Protein AF-A0A7C9ATR8-F1 (afdb_monomer_lite)

Structure (mmCIF, N/CA/C/O backbone):
data_AF-A0A7C9ATR8-F1
#
_entry.id   AF-A0A7C9ATR8-F1
#
loop_
_atom_site.group_PDB
_atom_site.id
_atom_site.type_symbol
_atom_site.label_atom_id
_atom_site.label_alt_id
_atom_site.label_comp_id
_atom_site.label_asym_id
_atom_site.label_entity_id
_atom_site.label_seq_id
_atom_site.pdbx_PDB_ins_code
_atom_site.Cartn_x
_atom_site.Cartn_y
_atom_site.Cartn_z
_atom_site.occupancy
_atom_site.B_iso_or_equiv
_atom_site.auth_seq_id
_atom_site.auth_comp_id
_atom_site.auth_asym_id
_atom_site.auth_atom_id
_atom_site.pdbx_PDB_model_num
ATOM 1 N N . TRP A 1 1 ? -0.461 -8.635 17.565 1.00 71.31 1 TRP A N 1
ATOM 2 C CA . TRP A 1 1 ? 0.373 -7.479 17.947 1.00 71.31 1 TRP A CA 1
ATOM 3 C C . TRP A 1 1 ? -0.551 -6.317 18.298 1.00 71.31 1 TRP A C 1
ATOM 5 O O . TRP A 1 1 ? -1.196 -5.804 17.389 1.00 71.31 1 TRP A O 1
ATOM 15 N N . PRO A 1 2 ? -0.693 -5.959 19.586 1.00 78.88 2 PRO A N 1
ATOM 16 C CA . PRO A 1 2 ? -1.691 -4.984 20.046 1.00 78.88 2 PRO A CA 1
ATOM 17 C C . PRO A 1 2 ? -1.608 -3.614 19.354 1.00 78.88 2 PRO A C 1
ATOM 19 O O . PRO A 1 2 ? -2.628 -3.094 18.918 1.00 78.88 2 PRO A O 1
ATOM 22 N N . ASP A 1 3 ? -0.399 -3.087 19.130 1.00 80.25 3 ASP A N 1
ATOM 23 C CA . ASP A 1 3 ? -0.209 -1.779 18.480 1.00 80.25 3 ASP A CA 1
ATOM 24 C C . ASP A 1 3 ? -0.713 -1.722 17.032 1.00 80.25 3 ASP A C 1
ATOM 26 O O . ASP A 1 3 ? -1.164 -0.676 16.561 1.00 80.25 3 ASP A O 1
ATOM 30 N N . PHE A 1 4 ? -0.590 -2.831 16.296 1.00 78.88 4 PHE A N 1
ATOM 31 C CA . PHE A 1 4 ? -1.114 -2.935 14.935 1.00 78.88 4 PHE A CA 1
ATOM 32 C C . PHE A 1 4 ? -2.647 -2.944 14.934 1.00 78.88 4 PHE A C 1
ATOM 34 O O . PHE A 1 4 ? -3.261 -2.277 14.102 1.00 78.88 4 PHE A O 1
ATOM 41 N N . ALA A 1 5 ? -3.252 -3.671 15.879 1.00 79.81 5 ALA A N 1
ATOM 42 C CA . ALA A 1 5 ? -4.703 -3.749 16.014 1.00 79.81 5 ALA A CA 1
ATOM 43 C C . ALA A 1 5 ? -5.305 -2.370 16.327 1.00 79.81 5 ALA A C 1
ATOM 45 O O . ALA A 1 5 ? -6.196 -1.926 15.610 1.00 79.81 5 ALA A O 1
ATOM 46 N N . GLU A 1 6 ? -4.742 -1.651 17.302 1.00 83.31 6 GLU A N 1
ATOM 47 C CA . GLU A 1 6 ? -5.181 -0.299 17.680 1.00 83.31 6 GLU A CA 1
ATOM 48 C C . GLU A 1 6 ? -5.040 0.706 16.521 1.00 83.31 6 GLU A C 1
ATOM 50 O O . GLU A 1 6 ? -5.955 1.474 16.235 1.00 83.31 6 GLU A O 1
ATOM 55 N N . SER A 1 7 ? -3.918 0.669 15.790 1.00 79.88 7 SER A N 1
ATOM 56 C CA . SER A 1 7 ? -3.704 1.561 14.636 1.00 79.88 7 SER A CA 1
ATOM 57 C C . SER A 1 7 ? -4.661 1.261 13.480 1.00 79.88 7 SER A C 1
ATOM 59 O O . SER A 1 7 ? -5.124 2.179 12.801 1.00 79.88 7 SER A O 1
ATOM 61 N N . SER A 1 8 ? -4.962 -0.021 13.257 1.00 79.81 8 SER A N 1
ATOM 62 C CA . SER A 1 8 ? -5.930 -0.451 12.244 1.00 79.81 8 SER A CA 1
ATOM 63 C C . SER A 1 8 ? -7.342 -0.004 12.617 1.00 79.81 8 SER A C 1
ATOM 65 O O . SER A 1 8 ? -8.083 0.471 11.762 1.00 79.81 8 SER A O 1
ATOM 67 N N . GLU A 1 9 ? -7.700 -0.086 13.899 1.00 81.31 9 GLU A N 1
ATOM 68 C CA . GLU A 1 9 ? -8.970 0.425 14.409 1.00 81.31 9 GLU A CA 1
ATOM 69 C C . GLU A 1 9 ? -9.073 1.948 14.263 1.00 81.31 9 GLU A C 1
ATOM 71 O O . GLU A 1 9 ? -10.092 2.434 13.778 1.00 81.31 9 GLU A O 1
ATOM 76 N N . ALA A 1 10 ? -8.019 2.702 14.590 1.00 79.12 10 ALA A N 1
ATOM 77 C CA . ALA A 1 10 ? -7.984 4.153 14.399 1.00 79.12 10 ALA A CA 1
ATOM 78 C C . ALA A 1 10 ? -8.162 4.547 12.920 1.00 79.12 10 ALA A C 1
ATOM 80 O O . ALA A 1 10 ? -8.970 5.425 12.603 1.00 79.12 10 ALA A O 1
ATOM 81 N N . ALA A 1 11 ? -7.462 3.858 12.009 1.00 76.94 11 ALA A N 1
ATOM 82 C CA . ALA A 1 11 ? -7.595 4.064 10.568 1.00 76.94 11 ALA A CA 1
ATOM 83 C C . ALA A 1 11 ? -9.018 3.751 10.074 1.00 76.94 11 ALA A C 1
ATOM 85 O O . ALA A 1 11 ? -9.618 4.563 9.369 1.00 76.94 11 ALA A O 1
ATOM 86 N N . ASN A 1 12 ? -9.582 2.616 10.496 1.00 79.69 12 ASN A N 1
ATOM 87 C CA . ASN A 1 12 ? -10.946 2.220 10.155 1.00 79.69 12 ASN A CA 1
ATOM 88 C C . ASN A 1 12 ? -11.974 3.201 10.722 1.00 79.69 12 ASN A C 1
ATOM 90 O O . ASN A 1 12 ? -12.894 3.595 10.015 1.00 79.69 12 ASN A O 1
ATOM 94 N N . ARG A 1 13 ? -11.804 3.667 11.963 1.00 75.50 13 ARG A N 1
ATOM 95 C CA . ARG A 1 13 ? -12.713 4.629 12.593 1.00 75.50 13 ARG A CA 1
ATOM 96 C C . ARG A 1 13 ? -12.728 5.958 11.846 1.00 75.50 13 ARG A C 1
ATOM 98 O O . ARG A 1 13 ? -13.807 6.501 11.638 1.00 75.50 13 ARG A O 1
ATOM 105 N N . GLN A 1 14 ? -11.575 6.463 11.409 1.00 74.81 14 GLN A N 1
ATOM 106 C CA . GLN A 1 14 ? -11.489 7.707 10.635 1.00 74.81 14 GLN A CA 1
ATOM 107 C C . GLN A 1 14 ? -12.225 7.614 9.289 1.00 74.81 14 GLN A C 1
ATOM 109 O O . GLN A 1 14 ? -12.807 8.596 8.835 1.00 74.81 14 GLN A O 1
ATOM 114 N N . VAL A 1 15 ? -12.193 6.440 8.660 1.00 69.31 15 VAL A N 1
ATOM 115 C CA . VAL A 1 15 ? -12.703 6.231 7.301 1.00 69.31 15 VAL A CA 1
ATOM 116 C C . VAL A 1 15 ? -14.168 5.768 7.293 1.00 69.31 15 VAL A C 1
ATOM 118 O O . VAL A 1 15 ? -14.936 6.191 6.436 1.00 69.31 15 VAL A O 1
ATOM 121 N N . LEU A 1 16 ? -14.579 4.926 8.246 1.00 70.88 16 LEU A N 1
ATOM 122 C CA . LEU A 1 16 ? -15.845 4.180 8.195 1.00 70.88 16 LEU A CA 1
ATOM 123 C C . LEU A 1 16 ? -16.974 4.763 9.059 1.00 70.88 16 LEU A C 1
ATOM 125 O O . LEU A 1 16 ? -18.136 4.441 8.821 1.00 70.88 16 LEU A O 1
ATOM 129 N N . THR A 1 17 ? -16.685 5.628 10.039 1.00 62.94 17 THR A N 1
ATOM 130 C CA . THR A 1 17 ? -17.712 6.136 10.981 1.00 62.94 17 THR A CA 1
ATOM 131 C C . THR A 1 17 ? -18.793 7.022 10.351 1.00 62.94 17 THR A C 1
ATOM 133 O O . THR A 1 17 ? -19.822 7.247 10.980 1.00 62.94 17 THR A O 1
ATOM 136 N N . SER A 1 18 ? -18.602 7.499 9.119 1.00 57.41 18 SER A N 1
ATOM 137 C CA . SER A 1 18 ? -19.509 8.437 8.438 1.00 57.41 18 SER A CA 1
ATOM 138 C C . SER A 1 18 ? -20.383 7.801 7.340 1.00 57.41 18 SER A C 1
ATOM 140 O O . SER A 1 18 ? -21.121 8.523 6.671 1.00 57.41 18 SER A O 1
ATOM 142 N N . LEU A 1 19 ? -20.278 6.493 7.089 1.00 56.59 19 LEU A N 1
ATOM 143 C CA . LEU A 1 19 ? -20.667 5.911 5.797 1.00 56.59 19 LEU A CA 1
ATOM 144 C C . LEU A 1 19 ? -21.937 5.043 5.840 1.00 56.59 19 LEU A C 1
ATOM 146 O O . LEU A 1 19 ? -22.093 4.186 6.720 1.00 56.59 19 LEU A O 1
ATOM 150 N N . GLN A 1 20 ? -22.823 5.211 4.847 1.00 59.12 20 GLN A N 1
ATOM 151 C CA . GLN A 1 20 ? -23.959 4.310 4.610 1.00 59.12 20 GLN A CA 1
ATOM 152 C C . GLN A 1 20 ? -23.465 2.974 4.026 1.00 59.12 20 GLN A C 1
ATOM 154 O O . GLN A 1 20 ? -22.353 2.860 3.524 1.00 59.12 20 GLN A O 1
ATOM 159 N N . THR A 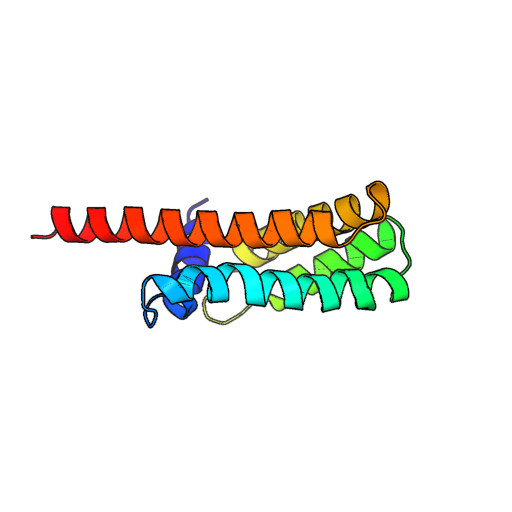1 21 ? -24.278 1.911 4.077 1.00 58.25 21 THR A N 1
ATOM 160 C CA . THR A 1 21 ? -23.824 0.537 3.754 1.00 58.25 21 THR A CA 1
ATOM 161 C C . THR A 1 21 ? -23.318 0.360 2.311 1.00 58.25 21 THR A C 1
ATOM 163 O O . THR A 1 21 ? -22.485 -0.512 2.072 1.00 58.25 21 THR A O 1
ATOM 166 N N . LEU A 1 22 ? -23.772 1.193 1.367 1.00 56.19 22 LEU A N 1
ATOM 167 C CA . LEU A 1 22 ? -23.315 1.182 -0.029 1.00 56.19 22 LEU A CA 1
ATOM 168 C C . LEU A 1 22 ? -21.928 1.836 -0.209 1.00 56.19 22 LEU A C 1
ATOM 170 O O . LEU A 1 22 ? -21.170 1.444 -1.095 1.00 56.19 22 LEU A O 1
ATOM 174 N N . ASP A 1 23 ? -21.560 2.774 0.667 1.00 66.12 23 ASP A N 1
ATOM 175 C CA . ASP A 1 23 ? -20.314 3.541 0.567 1.00 66.12 23 ASP A CA 1
ATOM 176 C C . ASP A 1 23 ? -19.079 2.704 0.931 1.00 66.12 23 ASP A C 1
ATOM 178 O O . ASP A 1 23 ? -17.970 3.023 0.516 1.00 66.12 23 ASP A O 1
ATOM 182 N N . TYR A 1 24 ? -19.250 1.588 1.646 1.00 63.84 24 TYR A N 1
ATOM 183 C CA . TYR A 1 24 ? -18.150 0.702 2.051 1.00 63.84 24 TYR A CA 1
ATOM 184 C C . TYR A 1 24 ? -17.408 0.100 0.858 1.00 63.84 24 TYR A C 1
ATOM 186 O O . TYR A 1 24 ? -16.199 -0.096 0.931 1.00 63.84 24 TYR A O 1
ATOM 194 N N . VAL A 1 25 ? -18.106 -0.182 -0.246 1.00 68.31 25 VAL A N 1
ATOM 195 C CA . VAL A 1 25 ? -17.465 -0.695 -1.465 1.00 68.31 25 VAL A CA 1
ATOM 196 C C . VAL A 1 25 ? -16.644 0.417 -2.113 1.00 68.31 25 VAL A C 1
ATOM 198 O O . VAL A 1 25 ? -15.472 0.225 -2.417 1.00 68.31 25 VAL A O 1
ATOM 201 N N . ILE A 1 26 ? -17.212 1.613 -2.257 1.00 71.19 26 ILE A N 1
ATOM 202 C CA . ILE A 1 26 ? -16.493 2.751 -2.841 1.00 71.19 26 ILE A CA 1
ATOM 203 C C . ILE A 1 26 ? -15.265 3.083 -1.990 1.00 71.19 26 ILE A C 1
ATOM 205 O O . ILE A 1 26 ? -14.168 3.209 -2.518 1.00 71.19 26 ILE A O 1
ATOM 209 N N . VAL A 1 27 ? -15.412 3.131 -0.672 1.00 70.75 27 VAL A N 1
ATOM 210 C CA . VAL A 1 27 ? -14.326 3.474 0.248 1.00 70.75 27 VAL A CA 1
ATOM 211 C C . VAL A 1 27 ? -13.304 2.348 0.429 1.00 70.75 27 VAL A C 1
ATOM 213 O O . VAL A 1 27 ? -12.144 2.635 0.701 1.00 70.75 27 VAL A O 1
ATOM 216 N N . ALA A 1 28 ? -13.663 1.082 0.214 1.00 75.81 28 ALA A N 1
ATOM 217 C CA . ALA A 1 28 ? -12.686 -0.008 0.212 1.00 75.81 28 ALA A CA 1
ATOM 218 C C . ALA A 1 28 ? -11.841 -0.027 -1.073 1.00 75.81 28 ALA A C 1
ATOM 220 O O . ALA A 1 28 ? -10.622 -0.209 -1.017 1.00 75.81 28 ALA A O 1
ATOM 221 N N . PHE A 1 29 ? -12.478 0.167 -2.232 1.00 78.12 29 PHE A N 1
ATOM 222 C CA . PHE A 1 29 ? -11.824 -0.003 -3.530 1.00 78.12 29 PHE A CA 1
ATOM 223 C C . PHE A 1 29 ? -11.181 1.280 -4.067 1.00 78.12 29 PHE A C 1
ATOM 225 O O . PHE A 1 29 ? -10.113 1.203 -4.668 1.00 78.12 29 PHE A O 1
ATOM 232 N N . LEU A 1 30 ? -11.778 2.456 -3.851 1.00 83.50 30 LEU A N 1
ATOM 233 C CA . LEU A 1 30 ? -11.287 3.718 -4.420 1.00 83.50 30 LEU A CA 1
ATOM 234 C C . LEU A 1 30 ? -9.881 4.107 -3.920 1.00 83.50 30 LEU A C 1
ATOM 236 O O . LEU A 1 30 ? -9.049 4.459 -4.764 1.00 83.50 30 LEU A O 1
ATOM 240 N N . PRO A 1 31 ? -9.561 4.008 -2.611 1.00 82.75 31 PRO A N 1
ATOM 241 C CA . PRO A 1 31 ? -8.204 4.250 -2.127 1.00 82.75 31 PRO A CA 1
ATOM 242 C C . PRO A 1 31 ? -7.228 3.218 -2.687 1.00 82.75 31 PRO A C 1
ATOM 244 O O . PRO A 1 31 ? -6.200 3.598 -3.233 1.00 82.75 31 PRO A O 1
ATOM 247 N N . GLY A 1 32 ? -7.601 1.931 -2.668 1.00 86.50 32 GLY A N 1
ATOM 248 C CA . GLY A 1 32 ? -6.759 0.853 -3.188 1.00 86.50 32 GLY A CA 1
ATOM 249 C C . GLY A 1 32 ? -6.402 1.049 -4.663 1.00 86.50 32 GLY A C 1
ATOM 250 O O . GLY A 1 32 ? -5.236 0.979 -5.031 1.00 86.50 32 GLY A O 1
ATOM 251 N N . ILE A 1 33 ? -7.376 1.382 -5.514 1.00 90.19 33 ILE A N 1
ATOM 252 C CA . ILE A 1 33 ? -7.129 1.647 -6.941 1.00 90.19 33 ILE A CA 1
ATOM 253 C C . ILE A 1 33 ? -6.215 2.865 -7.123 1.00 90.19 33 ILE A C 1
ATOM 255 O O . ILE A 1 33 ? -5.251 2.798 -7.887 1.00 90.19 33 ILE A O 1
ATOM 259 N N . SER A 1 34 ? -6.504 3.968 -6.429 1.00 92.19 34 SER A N 1
ATOM 260 C CA . SER A 1 34 ? -5.743 5.218 -6.566 1.00 92.19 34 SER A CA 1
ATOM 261 C C . SER A 1 34 ? -4.294 5.055 -6.102 1.00 92.19 34 SER A C 1
ATOM 263 O O . SER A 1 34 ? -3.365 5.518 -6.766 1.00 92.19 34 SER A O 1
ATOM 265 N N . GLU A 1 35 ? -4.090 4.348 -4.993 1.00 95.06 35 GLU A N 1
ATOM 266 C CA . GLU A 1 35 ? -2.770 4.027 -4.464 1.00 95.06 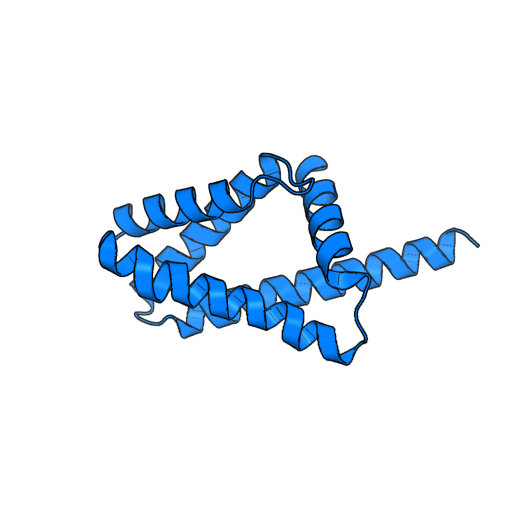35 GLU A CA 1
ATOM 267 C C . GLU A 1 35 ? -2.008 3.080 -5.396 1.00 95.06 35 GLU A C 1
ATOM 269 O O . GLU A 1 35 ? -0.853 3.343 -5.726 1.00 95.06 35 GLU A O 1
ATOM 274 N N . GLU A 1 36 ? -2.634 2.021 -5.910 1.00 96.50 36 GLU A N 1
ATOM 275 C CA . GLU A 1 36 ? -1.956 1.138 -6.862 1.00 96.50 36 GLU A CA 1
ATOM 276 C C . GLU A 1 36 ? -1.583 1.858 -8.168 1.00 96.50 36 GLU A C 1
ATOM 278 O O . GLU A 1 36 ? -0.480 1.658 -8.678 1.00 96.50 36 GLU A O 1
ATOM 283 N N . LEU A 1 37 ? -2.430 2.753 -8.688 1.00 96.31 37 LEU A N 1
ATOM 284 C CA . LEU A 1 37 ? -2.077 3.579 -9.850 1.00 96.31 37 LEU A CA 1
ATOM 285 C C . LEU A 1 37 ? -0.843 4.448 -9.574 1.00 96.31 37 LEU A C 1
ATOM 287 O O . LEU A 1 37 ? 0.082 4.482 -10.388 1.00 96.31 37 LEU A O 1
ATOM 291 N N . LEU A 1 38 ? -0.793 5.111 -8.417 1.00 97.19 38 LEU A N 1
ATOM 292 C CA . LEU A 1 38 ? 0.338 5.959 -8.044 1.00 97.19 38 LEU A CA 1
ATOM 293 C C . LEU A 1 38 ? 1.621 5.141 -7.851 1.00 97.19 38 LEU A C 1
ATOM 295 O O . LEU A 1 38 ? 2.669 5.468 -8.411 1.00 97.19 38 LEU A O 1
ATOM 299 N N . PHE A 1 39 ? 1.560 4.068 -7.069 1.00 97.62 39 PHE A N 1
ATOM 300 C CA . PHE A 1 39 ? 2.758 3.338 -6.672 1.00 97.62 39 PHE A CA 1
ATOM 301 C C . PHE A 1 39 ? 3.227 2.343 -7.731 1.00 97.62 39 PHE A C 1
ATOM 303 O O . PHE A 1 39 ? 4.432 2.201 -7.928 1.00 97.62 39 PHE A O 1
ATOM 310 N N . ARG A 1 40 ? 2.315 1.640 -8.411 1.00 97.00 40 ARG A N 1
ATOM 311 C CA . ARG A 1 40 ? 2.657 0.564 -9.363 1.00 97.00 40 ARG A CA 1
ATOM 312 C C . ARG A 1 40 ? 2.582 1.055 -10.803 1.00 97.00 40 ARG A C 1
ATOM 314 O O . ARG A 1 40 ? 3.364 0.589 -11.624 1.00 97.00 40 ARG A O 1
ATOM 321 N N . GLY A 1 41 ? 1.701 2.013 -11.089 1.00 94.44 41 GLY A N 1
ATOM 322 C CA . GLY A 1 41 ? 1.566 2.619 -12.415 1.00 94.44 41 GLY A CA 1
ATOM 323 C C . GLY A 1 41 ? 2.552 3.750 -12.694 1.00 94.44 41 GLY A C 1
ATOM 324 O O . GLY A 1 41 ? 3.008 3.876 -13.827 1.00 94.44 41 GLY A O 1
ATOM 325 N N . ALA A 1 42 ? 2.917 4.543 -11.681 1.00 96.88 42 ALA A N 1
ATOM 326 C CA . ALA A 1 42 ? 3.856 5.654 -11.849 1.00 96.88 42 ALA A CA 1
ATOM 327 C C . ALA A 1 42 ? 5.197 5.416 -11.141 1.00 96.88 42 ALA A C 1
ATOM 329 O O . ALA A 1 42 ? 6.237 5.366 -11.796 1.00 96.88 42 ALA A O 1
ATOM 330 N N . LEU A 1 43 ? 5.202 5.242 -9.816 1.00 97.56 43 LEU A N 1
ATOM 331 C CA . LEU A 1 43 ? 6.447 5.244 -9.041 1.00 97.56 43 LEU A CA 1
ATOM 332 C C . LEU A 1 43 ? 7.350 4.033 -9.334 1.00 97.56 43 LEU A C 1
ATOM 334 O O . LEU A 1 43 ? 8.544 4.202 -9.566 1.00 97.56 43 LEU A O 1
ATOM 338 N N . LEU A 1 44 ? 6.806 2.813 -9.343 1.00 96.69 44 LEU A N 1
ATOM 339 C CA . LEU A 1 44 ? 7.587 1.594 -9.568 1.00 96.69 44 LEU A CA 1
ATOM 340 C C . LEU A 1 44 ? 8.271 1.568 -10.954 1.00 96.69 44 LEU A C 1
ATOM 342 O O . LEU A 1 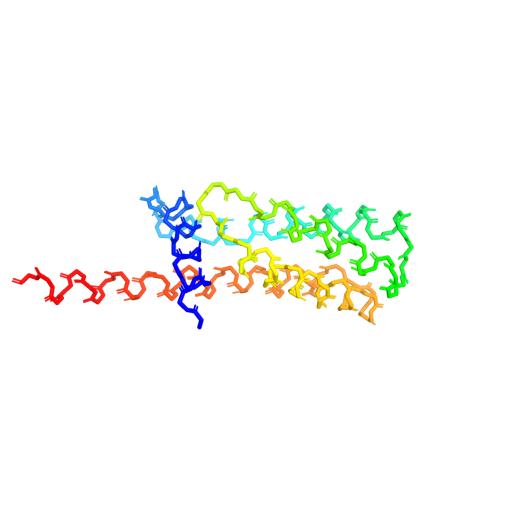44 ? 9.466 1.278 -10.995 1.00 96.69 44 LEU A O 1
ATOM 346 N N . PRO A 1 45 ? 7.609 1.919 -12.076 1.00 95.69 45 PRO A N 1
ATOM 347 C CA . PRO A 1 45 ? 8.279 2.054 -13.369 1.00 95.69 45 PRO A CA 1
ATOM 348 C C . PRO A 1 45 ? 9.416 3.082 -13.365 1.00 95.69 45 PRO A C 1
ATOM 350 O O . PRO A 1 45 ? 10.463 2.817 -13.952 1.00 95.69 45 PRO A O 1
ATOM 353 N N . LEU A 1 46 ? 9.248 4.211 -12.665 1.00 97.44 46 LEU A N 1
ATOM 354 C CA . LEU A 1 46 ? 10.282 5.250 -12.543 1.00 97.44 46 LEU A CA 1
ATOM 355 C C . LEU A 1 46 ? 11.503 4.779 -11.741 1.00 97.44 46 LEU A C 1
ATOM 357 O O . LEU A 1 46 ? 12.630 5.159 -12.049 1.00 97.44 46 LEU A O 1
ATOM 361 N N . LEU A 1 47 ? 11.290 3.936 -10.730 1.00 96.56 47 LEU A N 1
ATOM 362 C CA . LEU A 1 47 ? 12.357 3.317 -9.934 1.00 96.56 47 LEU A CA 1
ATOM 363 C C . LEU A 1 47 ? 12.955 2.062 -10.603 1.00 96.56 47 LEU A C 1
ATOM 365 O O . LEU A 1 47 ? 13.989 1.551 -10.165 1.00 96.56 47 LEU A O 1
ATOM 369 N N . GLY A 1 48 ? 12.306 1.570 -11.660 1.00 95.88 48 GLY A N 1
ATOM 370 C CA . GLY A 1 48 ? 12.621 0.340 -12.373 1.00 95.88 48 GLY A CA 1
ATOM 371 C C . GLY A 1 48 ? 11.757 -0.846 -11.931 1.00 95.88 48 GLY A C 1
ATOM 372 O O . GLY A 1 48 ? 11.613 -1.134 -10.743 1.00 95.88 48 GLY A O 1
ATOM 373 N N . LEU A 1 49 ? 11.244 -1.596 -12.914 1.00 94.44 49 LEU A N 1
ATOM 374 C CA . LEU A 1 49 ? 10.439 -2.816 -12.738 1.00 94.44 49 LEU A CA 1
ATOM 375 C C . LEU A 1 49 ? 11.292 -4.009 -12.265 1.00 94.44 49 LEU A C 1
ATOM 377 O O . LEU A 1 49 ? 11.458 -5.009 -12.959 1.00 94.44 49 LEU A O 1
ATOM 381 N N . ASN A 1 50 ? 11.892 -3.886 -11.087 1.00 95.94 50 ASN A N 1
ATOM 382 C CA . ASN A 1 50 ? 12.734 -4.905 -10.474 1.00 95.94 50 ASN A CA 1
ATOM 383 C C . ASN A 1 50 ? 12.559 -4.905 -8.948 1.00 95.94 50 ASN A C 1
ATOM 385 O O . ASN A 1 50 ? 11.899 -4.041 -8.370 1.00 95.94 50 ASN A O 1
ATOM 389 N N . TRP A 1 51 ? 13.171 -5.881 -8.277 1.00 95.38 51 TRP A N 1
ATOM 390 C CA . TRP A 1 51 ? 13.025 -6.054 -6.831 1.00 95.38 51 TRP A CA 1
ATOM 391 C C . TRP A 1 51 ? 13.541 -4.858 -6.011 1.00 95.38 51 TRP A C 1
ATOM 393 O O . TRP A 1 51 ? 12.998 -4.585 -4.943 1.00 95.38 51 TRP A O 1
ATOM 403 N N . LYS A 1 52 ? 14.546 -4.113 -6.502 1.00 97.69 52 LYS A N 1
ATOM 404 C CA . LYS A 1 52 ? 15.052 -2.907 -5.824 1.00 97.69 52 LYS A CA 1
ATOM 405 C C . LYS A 1 52 ? 14.038 -1.770 -5.923 1.00 97.69 52 LYS A C 1
ATOM 407 O O . LYS A 1 52 ? 13.755 -1.129 -4.916 1.00 97.69 52 LYS A O 1
ATOM 412 N N . GLY A 1 53 ? 13.456 -1.564 -7.106 1.00 97.25 53 GLY A N 1
ATOM 413 C CA . GLY A 1 53 ? 12.382 -0.589 -7.308 1.00 97.25 53 GLY A CA 1
ATOM 414 C C . GLY A 1 53 ? 11.157 -0.901 -6.449 1.00 97.25 53 GLY A C 1
ATOM 415 O O . GLY A 1 53 ? 10.628 -0.008 -5.790 1.00 97.25 53 GLY A O 1
ATOM 416 N N . ALA A 1 54 ? 10.772 -2.180 -6.356 1.00 97.62 54 ALA A N 1
ATOM 417 C CA . ALA A 1 54 ? 9.689 -2.625 -5.478 1.00 97.62 54 ALA A CA 1
ATOM 418 C C . ALA A 1 54 ? 9.986 -2.359 -3.995 1.00 97.62 54 ALA A C 1
ATOM 420 O O . ALA A 1 54 ? 9.103 -1.896 -3.278 1.00 97.62 54 ALA A O 1
ATOM 421 N N . LEU A 1 55 ? 11.223 -2.595 -3.544 1.00 98.19 55 LEU A N 1
ATOM 422 C CA . LEU A 1 55 ? 11.637 -2.320 -2.167 1.00 98.19 55 LEU A CA 1
ATOM 423 C C . LEU A 1 55 ? 11.554 -0.828 -1.827 1.00 98.19 55 LEU A C 1
ATOM 425 O O . LEU A 1 55 ? 11.021 -0.466 -0.779 1.00 98.19 55 LEU A O 1
ATOM 429 N N . VAL A 1 56 ? 12.041 0.039 -2.717 1.00 98.19 56 VAL A N 1
ATOM 430 C CA . VAL A 1 56 ? 11.990 1.494 -2.513 1.00 98.19 56 VAL A CA 1
ATOM 431 C C . VAL A 1 56 ? 10.543 1.993 -2.534 1.00 98.19 56 VAL A C 1
ATOM 433 O O . VAL A 1 56 ? 10.140 2.712 -1.620 1.00 98.19 56 VAL A O 1
ATOM 436 N N . ALA A 1 57 ? 9.734 1.571 -3.511 1.00 97.75 57 ALA A N 1
ATOM 437 C CA . ALA A 1 57 ? 8.319 1.936 -3.578 1.00 97.75 57 ALA A CA 1
ATOM 438 C C . ALA A 1 57 ? 7.548 1.482 -2.324 1.00 97.75 57 ALA A C 1
ATOM 440 O O . ALA A 1 57 ? 6.742 2.241 -1.790 1.00 97.75 57 ALA A O 1
ATOM 441 N N . ALA A 1 58 ? 7.833 0.278 -1.820 1.00 97.88 58 ALA A N 1
ATOM 442 C CA . ALA A 1 58 ? 7.236 -0.259 -0.602 1.00 97.88 58 ALA A CA 1
ATOM 443 C C . ALA A 1 58 ? 7.623 0.535 0.653 1.00 97.88 58 ALA A C 1
ATOM 445 O O . ALA A 1 58 ? 6.765 0.802 1.493 1.00 97.88 58 ALA A O 1
ATOM 446 N N . ALA A 1 59 ? 8.887 0.947 0.774 1.00 98.00 59 ALA A N 1
ATOM 447 C CA . ALA A 1 59 ? 9.339 1.776 1.888 1.00 98.00 59 ALA A CA 1
ATOM 448 C C . ALA A 1 59 ? 8.647 3.149 1.887 1.00 98.00 59 ALA A C 1
ATOM 450 O O . ALA A 1 59 ? 8.144 3.586 2.920 1.00 98.00 59 ALA A O 1
ATOM 451 N N . VAL A 1 60 ? 8.558 3.802 0.721 1.00 97.75 60 VAL A N 1
ATOM 452 C CA . VAL A 1 60 ? 7.832 5.076 0.567 1.00 97.75 60 VAL A CA 1
ATOM 453 C C . VAL A 1 60 ? 6.353 4.902 0.918 1.00 97.75 60 VAL A C 1
ATOM 455 O O . VAL A 1 60 ? 5.806 5.712 1.665 1.00 97.75 60 VAL A O 1
ATOM 458 N N . PHE A 1 61 ? 5.723 3.825 0.439 1.00 96.75 61 PHE A N 1
ATOM 459 C CA . PHE A 1 61 ? 4.338 3.489 0.768 1.00 96.75 61 PHE A CA 1
ATOM 460 C C . PHE A 1 61 ? 4.140 3.365 2.283 1.00 96.75 61 PHE A C 1
ATOM 462 O O . PHE A 1 61 ? 3.253 4.006 2.842 1.00 96.75 61 PHE A O 1
ATOM 469 N N . GLY A 1 62 ? 5.001 2.606 2.963 1.00 95.81 62 GLY A N 1
ATOM 470 C CA . GLY A 1 62 ? 4.947 2.440 4.412 1.00 95.81 62 GLY A CA 1
ATOM 471 C C . GLY A 1 62 ? 5.123 3.739 5.193 1.00 95.81 62 GLY A C 1
ATOM 472 O O . GLY A 1 62 ? 4.340 4.024 6.098 1.00 95.81 62 GLY A O 1
ATOM 473 N N . ILE A 1 63 ? 6.107 4.559 4.816 1.00 95.25 63 ILE A N 1
ATOM 474 C CA . ILE A 1 63 ? 6.369 5.859 5.453 1.00 95.25 63 ILE A CA 1
ATOM 475 C C . ILE A 1 63 ? 5.155 6.785 5.337 1.00 95.25 63 ILE A C 1
ATOM 477 O O . ILE A 1 63 ? 4.782 7.419 6.320 1.00 95.25 63 ILE A O 1
ATOM 481 N N . LEU A 1 64 ? 4.500 6.831 4.174 1.00 93.69 64 LEU A N 1
ATOM 482 C CA . LEU A 1 64 ? 3.310 7.663 3.958 1.00 93.69 64 LEU A CA 1
ATOM 483 C C . LEU A 1 64 ? 2.085 7.203 4.763 1.00 93.69 64 LEU A C 1
ATOM 485 O O . LEU A 1 64 ? 1.129 7.960 4.909 1.00 93.69 64 LEU A O 1
ATOM 489 N N . HIS A 1 65 ? 2.120 5.992 5.323 1.00 91.25 65 HIS A N 1
ATOM 490 C CA . HIS A 1 65 ? 1.094 5.492 6.236 1.00 91.25 65 HIS A CA 1
ATOM 491 C C . HIS A 1 65 ? 1.361 5.838 7.712 1.00 91.25 65 HIS A C 1
ATOM 493 O O . HIS A 1 65 ? 0.542 5.482 8.566 1.00 91.25 65 HIS A O 1
ATOM 499 N N . LEU A 1 66 ? 2.459 6.539 8.026 1.00 90.44 66 LEU A N 1
ATOM 500 C CA . LEU A 1 66 ? 2.673 7.165 9.334 1.00 90.44 66 LEU A CA 1
ATOM 501 C C . LEU A 1 66 ? 1.806 8.425 9.477 1.00 90.44 66 LEU A C 1
ATOM 503 O O . LEU A 1 66 ? 1.687 9.217 8.546 1.00 90.44 66 LEU A O 1
ATOM 507 N N . GLY A 1 67 ? 1.251 8.648 10.670 1.00 81.69 67 GLY A N 1
ATOM 508 C CA . GLY A 1 67 ? 0.426 9.824 10.976 1.00 81.69 67 GLY A CA 1
ATOM 509 C C . GLY A 1 67 ? -1.044 9.485 11.234 1.00 81.69 67 GLY A C 1
ATOM 510 O O . GLY A 1 67 ? -1.442 8.324 11.220 1.00 81.69 67 GLY A O 1
ATOM 511 N N . SER A 1 68 ? -1.857 10.499 11.550 1.00 73.94 68 SER A N 1
ATOM 512 C CA . SER A 1 68 ? -3.305 10.355 11.814 1.00 73.94 68 SER A CA 1
ATOM 513 C C . SER A 1 68 ? -3.672 9.277 12.854 1.00 73.94 68 SER A C 1
ATOM 515 O O . SER A 1 68 ? -4.671 8.582 12.713 1.00 73.94 68 SER A O 1
ATOM 517 N N . GLY A 1 69 ? -2.852 9.114 13.900 1.00 73.88 69 GLY A N 1
ATOM 518 C CA . GLY A 1 69 ? -3.060 8.103 14.949 1.00 73.88 69 GLY A CA 1
ATOM 519 C C . GLY A 1 69 ? -2.498 6.710 14.634 1.00 73.88 69 GLY A C 1
ATOM 520 O O . GLY A 1 69 ? -2.594 5.816 15.470 1.00 73.88 69 GLY A O 1
ATOM 521 N N . ARG A 1 70 ? -1.871 6.511 13.466 1.00 82.50 70 ARG A N 1
ATOM 522 C CA . ARG A 1 70 ? -1.232 5.244 13.076 1.00 82.50 70 ARG A CA 1
ATOM 523 C C . ARG A 1 70 ? 0.203 5.176 13.601 1.00 82.50 70 ARG A C 1
ATOM 525 O O . ARG A 1 70 ? 0.999 6.093 13.382 1.00 82.50 70 ARG A O 1
ATOM 532 N N . LYS A 1 71 ? 0.535 4.078 14.284 1.00 87.25 71 LYS A N 1
ATOM 533 C CA . LYS A 1 71 ? 1.865 3.823 14.863 1.00 87.25 71 LYS A CA 1
ATOM 534 C C . LYS A 1 71 ? 2.847 3.258 13.826 1.00 87.25 71 LYS A C 1
ATOM 536 O O . LYS A 1 71 ? 2.461 2.800 12.752 1.00 87.25 71 LYS A O 1
ATOM 541 N N . ILE A 1 72 ? 4.131 3.204 14.193 1.00 90.38 72 ILE A N 1
ATOM 542 C CA . ILE A 1 72 ? 5.208 2.603 13.380 1.00 90.38 72 ILE A CA 1
ATOM 543 C C . ILE A 1 72 ? 4.902 1.145 13.001 1.00 90.38 72 ILE A C 1
ATOM 545 O O . ILE A 1 72 ? 5.230 0.716 11.900 1.00 90.38 72 ILE A O 1
ATOM 549 N N . SER A 1 73 ? 4.228 0.391 13.872 1.00 89.50 73 SER A N 1
ATOM 550 C CA . SER A 1 73 ? 3.781 -0.979 13.586 1.00 89.50 73 SER A CA 1
ATOM 551 C C . SER A 1 73 ? 2.922 -1.068 12.322 1.00 89.50 73 SER A C 1
ATOM 553 O O . SER A 1 73 ? 3.087 -1.989 11.522 1.00 89.50 73 SER A O 1
ATOM 555 N N . PHE A 1 74 ? 2.048 -0.084 12.110 1.00 89.62 74 PHE A N 1
ATOM 556 C CA . PHE A 1 74 ? 1.202 0.003 10.929 1.00 89.62 74 PHE A CA 1
ATOM 557 C C . PHE A 1 74 ? 2.016 0.332 9.678 1.00 89.62 74 PHE A C 1
ATOM 559 O O . PHE A 1 74 ? 1.835 -0.317 8.657 1.00 89.62 74 PHE A O 1
ATOM 566 N N . ALA A 1 75 ? 2.973 1.257 9.775 1.00 92.50 75 ALA A N 1
ATOM 567 C CA . ALA A 1 75 ? 3.881 1.578 8.672 1.00 92.50 75 ALA A CA 1
ATOM 568 C C . ALA A 1 75 ? 4.767 0.390 8.259 1.00 92.50 75 ALA A C 1
ATOM 570 O O . ALA A 1 75 ? 4.999 0.157 7.072 1.00 92.50 75 ALA A O 1
ATOM 571 N N . ILE A 1 76 ? 5.245 -0.402 9.225 1.00 95.00 76 ILE A N 1
ATOM 572 C CA . ILE A 1 76 ? 5.987 -1.640 8.947 1.00 95.00 76 ILE A CA 1
ATOM 573 C C . ILE A 1 76 ? 5.083 -2.626 8.204 1.00 95.00 76 ILE A C 1
ATOM 575 O O . ILE A 1 76 ? 5.479 -3.169 7.173 1.00 95.00 76 ILE A O 1
ATOM 579 N N . TRP A 1 77 ? 3.856 -2.829 8.687 1.00 93.88 77 TRP A N 1
ATOM 580 C CA . TRP A 1 77 ? 2.893 -3.710 8.031 1.00 93.88 77 TRP A CA 1
ATOM 581 C C . TRP A 1 77 ? 2.581 -3.271 6.596 1.00 93.88 77 TRP A C 1
ATOM 583 O O . TRP A 1 77 ? 2.674 -4.077 5.669 1.00 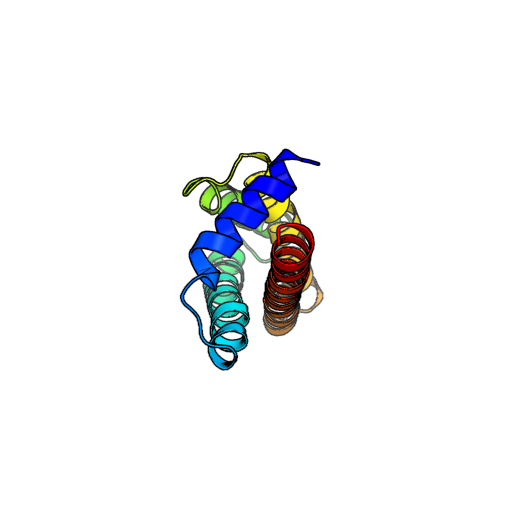93.88 77 TRP A O 1
ATOM 593 N N . THR A 1 78 ? 2.273 -1.992 6.384 1.00 94.44 78 THR A N 1
ATOM 594 C CA . THR A 1 78 ? 1.976 -1.465 5.049 1.00 94.44 78 THR A CA 1
ATOM 595 C C . THR A 1 78 ? 3.200 -1.491 4.138 1.00 94.44 78 THR A C 1
ATOM 597 O O . THR A 1 78 ? 3.039 -1.709 2.942 1.00 94.44 78 THR A O 1
ATOM 600 N N . THR A 1 79 ? 4.425 -1.397 4.672 1.00 97.06 79 THR A N 1
ATOM 601 C CA . THR A 1 79 ? 5.654 -1.664 3.901 1.00 97.06 79 THR A CA 1
ATOM 602 C C . THR A 1 79 ? 5.680 -3.104 3.383 1.00 97.06 79 THR A C 1
ATOM 604 O O . THR A 1 79 ? 5.927 -3.323 2.198 1.00 97.06 79 THR A O 1
ATOM 607 N N . PHE A 1 80 ? 5.398 -4.098 4.232 1.00 97.31 80 PHE A N 1
ATOM 608 C CA . PHE A 1 80 ? 5.372 -5.508 3.815 1.00 97.31 80 PHE A CA 1
ATOM 609 C C . PHE A 1 80 ? 4.305 -5.780 2.753 1.00 97.31 80 PHE A C 1
ATOM 611 O O . PHE A 1 80 ? 4.598 -6.398 1.727 1.00 97.31 80 PHE A O 1
ATOM 618 N N . VAL A 1 81 ? 3.086 -5.284 2.968 1.00 96.25 81 VAL A N 1
ATOM 619 C CA . VAL A 1 81 ? 1.996 -5.380 1.986 1.00 96.25 81 VAL A CA 1
ATOM 620 C C . VAL A 1 81 ? 2.384 -4.665 0.690 1.00 96.25 81 VAL A C 1
ATOM 622 O O . VAL A 1 81 ? 2.215 -5.204 -0.405 1.00 96.25 81 VAL A O 1
ATOM 625 N N . GLY A 1 82 ? 2.998 -3.488 0.810 1.00 97.06 82 GLY A N 1
ATOM 626 C CA . GLY A 1 82 ? 3.472 -2.708 -0.320 1.00 97.06 82 GLY A CA 1
ATOM 627 C C . GLY A 1 82 ? 4.507 -3.457 -1.164 1.00 97.06 82 GLY A C 1
ATOM 628 O O . GLY A 1 82 ? 4.441 -3.436 -2.398 1.00 97.06 82 GLY A O 1
ATOM 629 N N . LEU A 1 83 ? 5.416 -4.176 -0.506 1.00 98.00 83 LEU A N 1
ATOM 630 C CA . LEU A 1 83 ? 6.408 -5.024 -1.159 1.00 98.00 83 LEU A CA 1
ATOM 631 C C . LEU A 1 83 ? 5.751 -6.217 -1.861 1.00 98.00 83 LEU A C 1
ATOM 633 O O . LEU A 1 83 ? 6.091 -6.502 -3.010 1.00 98.00 83 LEU A O 1
ATOM 637 N N . ALA A 1 84 ? 4.781 -6.868 -1.213 1.00 97.81 84 ALA A N 1
ATOM 638 C CA . ALA A 1 84 ? 4.037 -7.981 -1.800 1.00 97.81 84 ALA A CA 1
ATOM 639 C C . ALA A 1 84 ? 3.297 -7.562 -3.081 1.00 97.81 84 ALA A C 1
ATOM 641 O O . ALA A 1 84 ? 3.393 -8.245 -4.101 1.00 97.81 84 ALA A O 1
ATOM 642 N N . TYR A 1 85 ? 2.628 -6.407 -3.077 1.00 97.56 85 TYR A N 1
ATOM 643 C CA . TYR A 1 85 ? 1.947 -5.872 -4.262 1.00 97.56 85 TYR A CA 1
ATOM 644 C C . TYR A 1 85 ? 2.921 -5.427 -5.358 1.00 97.56 85 TYR A C 1
ATOM 646 O O . TYR A 1 85 ? 2.675 -5.670 -6.542 1.00 97.56 85 TYR A O 1
ATOM 654 N N . GLY A 1 86 ? 4.061 -4.833 -4.988 1.00 97.06 86 GLY A N 1
ATOM 655 C CA . GLY A 1 86 ? 5.132 -4.519 -5.939 1.00 97.06 86 GLY A CA 1
ATOM 656 C C . GLY A 1 86 ? 5.667 -5.776 -6.632 1.00 97.06 86 GLY A C 1
ATOM 657 O O . GLY A 1 86 ? 5.776 -5.813 -7.856 1.00 97.06 86 GLY A O 1
ATOM 658 N N . TYR A 1 87 ? 5.916 -6.842 -5.868 1.00 97.31 87 TYR A N 1
ATOM 659 C CA . TYR A 1 87 ? 6.346 -8.130 -6.412 1.00 97.31 87 TYR A CA 1
ATOM 660 C C . TYR A 1 87 ? 5.270 -8.778 -7.295 1.00 97.31 87 TYR A C 1
ATOM 662 O O . TYR A 1 87 ? 5.574 -9.223 -8.402 1.00 97.31 87 TYR A O 1
ATOM 670 N N . ALA A 1 88 ? 4.007 -8.764 -6.857 1.00 96.69 88 ALA A N 1
ATOM 671 C CA . ALA A 1 88 ? 2.883 -9.263 -7.645 1.00 96.69 88 ALA A CA 1
ATOM 672 C C . ALA A 1 88 ? 2.764 -8.535 -8.992 1.00 96.69 88 ALA A C 1
ATOM 674 O O . ALA A 1 88 ? 2.542 -9.185 -10.011 1.00 96.69 88 ALA A O 1
ATOM 675 N N . THR A 1 89 ? 2.983 -7.217 -9.021 1.00 97.06 89 THR A N 1
ATOM 676 C CA . THR A 1 89 ? 3.003 -6.423 -10.263 1.00 97.06 89 THR A CA 1
ATOM 677 C C . THR A 1 89 ? 4.094 -6.903 -11.213 1.00 97.06 89 THR A C 1
ATOM 679 O O . THR A 1 89 ? 3.830 -7.107 -12.393 1.00 97.06 89 THR A O 1
ATOM 682 N N . ILE A 1 90 ? 5.312 -7.114 -10.701 1.00 96.81 90 ILE A N 1
ATOM 683 C CA . ILE A 1 90 ? 6.466 -7.532 -11.509 1.00 96.81 90 ILE A CA 1
ATOM 684 C C . ILE A 1 90 ? 6.240 -8.928 -12.095 1.00 96.81 90 ILE A C 1
ATOM 686 O O . ILE A 1 90 ? 6.422 -9.129 -13.291 1.00 96.81 90 ILE A O 1
ATOM 690 N N . VAL A 1 91 ? 5.820 -9.890 -11.268 1.00 97.25 91 VAL A N 1
ATOM 691 C CA . VAL A 1 91 ? 5.658 -11.287 -11.702 1.00 97.25 91 VAL A CA 1
ATOM 692 C C . VAL A 1 91 ? 4.452 -11.460 -12.621 1.00 97.25 91 VAL A C 1
ATOM 694 O O . VAL A 1 91 ? 4.537 -12.182 -13.609 1.00 97.25 91 VAL A O 1
ATOM 697 N N . SER A 1 92 ? 3.331 -10.797 -12.325 1.00 96.00 92 SER A N 1
ATOM 698 C CA . SER A 1 92 ? 2.122 -10.900 -13.154 1.00 96.00 92 SER A CA 1
ATOM 699 C C . SER A 1 92 ? 2.136 -9.982 -14.376 1.00 96.00 92 SER A C 1
ATOM 701 O O . SER A 1 92 ? 1.283 -10.132 -15.248 1.00 96.00 92 SER A O 1
ATOM 703 N N . SER A 1 93 ? 3.059 -9.013 -14.432 1.00 94.69 93 SER A N 1
ATOM 704 C CA . SER A 1 93 ? 3.043 -7.912 -15.408 1.00 94.69 93 SER A CA 1
ATOM 705 C C . SER A 1 93 ? 1.691 -7.182 -15.467 1.00 94.69 93 SER A C 1
ATOM 707 O O . SER A 1 93 ? 1.285 -6.681 -16.514 1.00 94.69 93 SER A O 1
ATOM 709 N N . SER A 1 94 ? 0.963 -7.139 -14.346 1.00 93.44 94 SER A N 1
ATOM 710 C CA . SER A 1 94 ? -0.396 -6.608 -14.273 1.00 93.44 94 SER A CA 1
ATOM 711 C C . SER A 1 94 ? -0.618 -5.817 -12.990 1.00 93.44 94 SER A C 1
ATOM 713 O O . SER A 1 94 ? -0.347 -6.293 -11.890 1.00 93.44 94 SER A O 1
ATOM 715 N N . MET A 1 95 ? -1.182 -4.617 -13.129 1.00 92.38 95 MET A N 1
ATOM 716 C CA . MET A 1 95 ? -1.628 -3.799 -11.995 1.00 92.38 95 MET A CA 1
ATOM 717 C C . MET A 1 95 ? -3.001 -4.228 -11.468 1.00 92.38 95 MET A C 1
ATOM 719 O O . MET A 1 95 ? -3.360 -3.904 -10.342 1.00 92.38 95 MET A O 1
ATOM 723 N N . VAL A 1 96 ? -3.763 -5.001 -12.245 1.00 94.19 96 VAL A N 1
ATOM 724 C CA . VAL A 1 96 ? -5.091 -5.471 -11.825 1.00 94.19 96 VAL A CA 1
ATOM 725 C C . VAL A 1 96 ? -4.974 -6.452 -10.657 1.00 94.19 96 VAL A C 1
ATOM 727 O O . VAL A 1 96 ? -5.798 -6.429 -9.748 1.00 94.19 96 VAL A O 1
ATOM 730 N N . VAL A 1 97 ? -3.921 -7.277 -10.644 1.00 94.56 97 VAL A N 1
ATOM 731 C CA . VAL A 1 97 ? -3.653 -8.247 -9.570 1.00 94.56 97 VAL A CA 1
ATOM 732 C C . VAL A 1 97 ? -3.471 -7.564 -8.204 1.00 94.56 97 VAL A C 1
ATOM 734 O O . VAL A 1 97 ? -4.236 -7.886 -7.290 1.00 94.56 97 VAL A O 1
ATOM 737 N N . PRO A 1 98 ? -2.529 -6.616 -8.018 1.00 94.81 98 PRO A N 1
ATOM 738 C CA . PRO A 1 98 ? -2.395 -5.905 -6.749 1.00 94.81 98 PRO A CA 1
ATOM 739 C C . PRO A 1 98 ? -3.611 -5.023 -6.437 1.00 94.81 98 PRO A C 1
ATOM 741 O O . PRO A 1 98 ? -4.000 -4.965 -5.278 1.00 94.81 98 PRO A O 1
ATOM 744 N N . MET A 1 99 ? -4.279 -4.415 -7.429 1.00 94.00 99 MET A N 1
ATOM 745 C CA . MET A 1 99 ? -5.509 -3.633 -7.198 1.00 94.00 99 MET A CA 1
ATOM 746 C C . MET A 1 99 ? -6.632 -4.475 -6.596 1.00 94.00 99 MET A C 1
ATOM 748 O O . MET A 1 99 ? -7.263 -4.062 -5.624 1.00 94.00 99 MET A O 1
ATOM 752 N N . ALA A 1 100 ? -6.871 -5.664 -7.150 1.00 92.31 100 ALA A N 1
ATOM 753 C CA . ALA A 1 100 ? -7.880 -6.578 -6.634 1.00 92.31 100 ALA A CA 1
ATOM 754 C C . ALA A 1 100 ? -7.517 -7.065 -5.224 1.00 92.31 100 ALA A C 1
ATOM 756 O O . ALA A 1 100 ? -8.370 -7.065 -4.337 1.00 92.31 100 ALA A O 1
ATOM 757 N N . ALA A 1 101 ? -6.249 -7.429 -4.999 1.00 93.25 101 ALA A N 1
ATOM 758 C CA . ALA A 1 101 ? -5.770 -7.862 -3.688 1.00 93.25 101 ALA A CA 1
ATOM 759 C C . ALA A 1 101 ? -5.893 -6.754 -2.630 1.00 93.25 101 ALA A C 1
ATOM 761 O O . ALA A 1 101 ? -6.328 -7.020 -1.509 1.00 93.25 101 ALA A O 1
ATOM 762 N N . HIS A 1 102 ? -5.558 -5.517 -2.992 1.00 94.25 102 HIS A N 1
ATOM 763 C CA . HIS A 1 102 ? -5.656 -4.356 -2.117 1.00 94.25 102 HIS A CA 1
ATOM 764 C C . HIS A 1 102 ? -7.116 -4.017 -1.802 1.00 94.25 102 HIS A C 1
ATOM 766 O O . HIS A 1 102 ? -7.496 -3.956 -0.632 1.00 94.25 102 HIS A O 1
ATOM 772 N N . GLY A 1 103 ? -7.966 -3.888 -2.823 1.00 90.00 103 GLY A N 1
ATOM 773 C CA . GLY A 1 103 ? -9.395 -3.637 -2.627 1.00 90.00 103 GLY A CA 1
ATOM 774 C C . GLY A 1 103 ? -10.061 -4.706 -1.754 1.00 90.00 103 GLY A C 1
ATOM 775 O O . GLY A 1 103 ? -10.828 -4.378 -0.848 1.00 90.00 103 GLY A O 1
ATOM 776 N N . LEU A 1 104 ? -9.707 -5.982 -1.951 1.00 89.94 104 LEU A N 1
ATOM 777 C CA . LEU A 1 104 ? -10.203 -7.080 -1.121 1.00 89.94 104 LEU A CA 1
ATOM 778 C C . LEU A 1 104 ? -9.700 -6.991 0.326 1.00 89.94 104 LEU A C 1
ATOM 780 O O . LEU A 1 104 ? -10.490 -7.186 1.248 1.00 89.94 104 LEU A O 1
ATOM 784 N N . ASN A 1 105 ? -8.422 -6.668 0.544 1.00 90.19 105 ASN A N 1
ATOM 785 C CA . ASN A 1 105 ? -7.874 -6.466 1.886 1.00 90.19 105 ASN A CA 1
ATOM 786 C C . ASN A 1 105 ? -8.620 -5.349 2.635 1.00 90.19 105 ASN A C 1
ATOM 788 O O . ASN A 1 105 ? -8.999 -5.527 3.794 1.00 90.19 105 ASN A O 1
ATOM 792 N N . ASN A 1 106 ? -8.904 -4.237 1.954 1.00 89.81 106 ASN A N 1
ATOM 793 C CA . ASN A 1 106 ? -9.662 -3.125 2.528 1.00 89.81 106 ASN A CA 1
ATOM 794 C C . ASN A 1 106 ? -11.104 -3.530 2.850 1.00 89.81 106 ASN A C 1
ATOM 796 O O . ASN A 1 106 ? -11.608 -3.211 3.927 1.00 89.81 106 ASN A O 1
ATOM 800 N N . LEU A 1 107 ? -11.755 -4.281 1.957 1.00 86.25 107 LEU A N 1
ATOM 801 C CA . LEU A 1 107 ? -13.109 -4.782 2.181 1.00 86.25 107 LEU A CA 1
ATOM 802 C C . LEU A 1 107 ? -13.170 -5.724 3.390 1.00 86.25 107 LEU A C 1
ATOM 804 O O . LEU A 1 107 ? -14.040 -5.567 4.246 1.00 86.25 107 LEU A O 1
ATOM 808 N N . VAL A 1 108 ? -12.240 -6.678 3.489 1.00 87.94 108 VAL A N 1
ATOM 809 C CA . VAL A 1 108 ? -12.151 -7.597 4.635 1.00 87.94 108 VAL A CA 1
ATOM 810 C C . VAL A 1 108 ? -11.914 -6.815 5.925 1.00 87.94 108 VAL A C 1
ATOM 812 O O . VAL A 1 108 ? -12.614 -7.053 6.909 1.00 87.94 108 VAL A O 1
ATOM 815 N N . GLY A 1 109 ? -10.998 -5.842 5.918 1.00 85.44 109 GLY A N 1
ATOM 816 C CA . GLY A 1 109 ? -10.749 -4.970 7.066 1.00 85.44 109 GLY A CA 1
ATOM 817 C C . GLY A 1 109 ? -12.002 -4.212 7.515 1.00 85.44 109 GLY A C 1
ATOM 818 O O . GLY A 1 109 ? -12.334 -4.213 8.702 1.00 85.44 109 GLY A O 1
ATOM 819 N N . ALA A 1 110 ? -12.745 -3.637 6.567 1.00 83.50 110 ALA A N 1
ATOM 820 C CA . ALA A 1 110 ? -13.977 -2.910 6.852 1.00 83.50 110 ALA A CA 1
ATOM 821 C C . ALA A 1 110 ? -15.094 -3.818 7.397 1.00 83.50 110 ALA A C 1
ATOM 823 O O . ALA A 1 110 ? -15.790 -3.449 8.347 1.00 83.50 110 ALA A O 1
ATOM 824 N N . LEU A 1 111 ? -15.251 -5.023 6.837 1.00 85.31 111 LEU A N 1
ATOM 825 C CA . LEU A 1 111 ? -16.220 -6.009 7.318 1.00 85.31 111 LEU A CA 1
ATOM 826 C C . LEU A 1 111 ? -15.875 -6.493 8.733 1.00 85.31 111 LEU A C 1
ATOM 828 O O . LEU A 1 111 ? -16.750 -6.498 9.599 1.00 85.31 111 LEU A O 1
ATOM 832 N N . LEU A 1 112 ? -14.614 -6.854 8.991 1.00 84.19 112 LEU A N 1
ATOM 833 C CA . LEU A 1 112 ? -14.152 -7.302 10.311 1.00 84.19 112 LEU A CA 1
ATOM 834 C C . LEU A 1 112 ? -14.338 -6.227 11.384 1.00 84.19 112 LEU A C 1
ATOM 836 O O . LEU A 1 112 ? -14.794 -6.540 12.488 1.00 84.19 112 LEU A O 1
ATOM 840 N N . TRP A 1 113 ? -14.034 -4.970 11.049 1.00 79.81 113 TRP A N 1
ATOM 841 C CA . TRP A 1 113 ? -14.286 -3.836 11.934 1.00 79.81 113 TRP A CA 1
ATOM 842 C C . TRP A 1 113 ? -15.773 -3.743 12.279 1.00 79.81 113 TRP A C 1
ATOM 844 O O . TRP A 1 113 ? -16.136 -3.777 13.450 1.00 79.81 113 TRP A O 1
ATOM 854 N N . ARG A 1 114 ? -16.650 -3.766 11.269 1.00 79.50 114 ARG A N 1
ATOM 855 C CA . ARG A 1 114 ? -18.103 -3.694 11.470 1.00 79.50 114 ARG A CA 1
ATOM 856 C C . ARG A 1 114 ? -18.644 -4.820 12.355 1.00 79.50 114 ARG A C 1
ATOM 858 O O . ARG A 1 114 ? -19.496 -4.565 13.208 1.00 79.50 114 ARG A O 1
ATOM 865 N N . PHE A 1 115 ? -18.203 -6.060 12.137 1.00 79.25 115 PHE A N 1
ATOM 866 C CA . PHE A 1 115 ? -18.665 -7.200 12.935 1.00 79.25 115 PHE A CA 1
ATOM 867 C C . PHE A 1 115 ? -18.182 -7.116 14.383 1.00 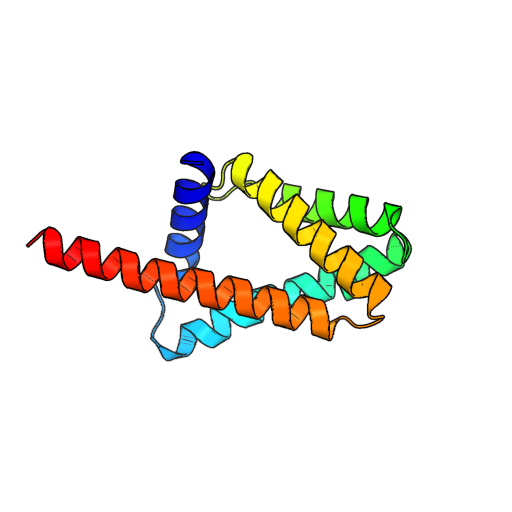79.25 115 PHE A C 1
ATOM 869 O O . PHE A 1 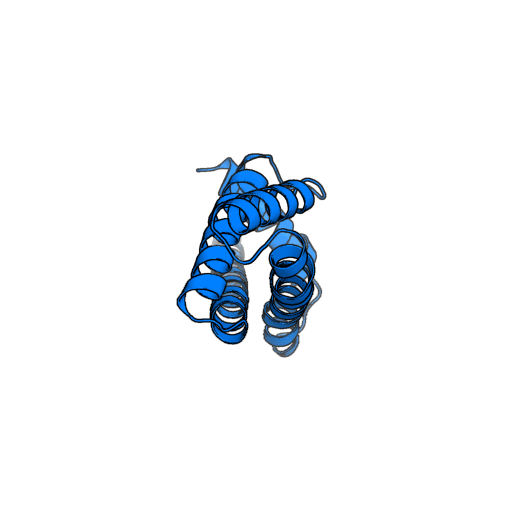115 ? -18.969 -7.352 15.296 1.00 79.25 115 PHE A O 1
ATOM 876 N N . THR A 1 116 ? -16.928 -6.719 14.602 1.00 77.81 116 THR A N 1
ATOM 877 C CA . THR A 1 116 ? -16.377 -6.557 15.955 1.00 77.81 116 THR A CA 1
ATOM 878 C C . THR A 1 116 ? -17.064 -5.414 16.706 1.00 77.81 116 THR A C 1
ATOM 880 O O . THR A 1 116 ? -17.464 -5.602 17.853 1.00 77.81 116 THR A O 1
ATOM 883 N N . SER A 1 117 ? -17.291 -4.271 16.048 1.00 72.56 117 SER A N 1
ATOM 884 C CA . SER A 1 117 ? -17.950 -3.107 16.655 1.00 72.56 117 SER A CA 1
ATOM 885 C C . SER A 1 117 ? -19.412 -3.368 17.048 1.00 72.56 117 SER A C 1
ATOM 887 O O . SER A 1 117 ? -19.859 -2.895 18.093 1.00 72.56 117 SER A O 1
ATOM 889 N N . ARG A 1 118 ? -20.154 -4.174 16.270 1.00 66.88 118 ARG A N 1
ATOM 890 C CA . ARG A 1 118 ? -21.522 -4.598 16.634 1.00 66.88 118 ARG A CA 1
ATOM 891 C C . ARG A 1 118 ? -21.555 -5.515 17.856 1.00 66.88 118 ARG A C 1
ATOM 893 O O . ARG A 1 118 ? -22.432 -5.362 18.701 1.00 66.88 118 ARG A O 1
ATOM 900 N N . SER A 1 119 ? -20.615 -6.453 17.963 1.00 66.88 119 SER A N 1
ATOM 901 C CA . SER A 1 119 ? -20.533 -7.359 19.116 1.00 66.88 119 SER A CA 1
ATOM 902 C C . SER A 1 119 ? -20.228 -6.606 20.415 1.00 66.88 119 SER A C 1
ATOM 904 O O . SER A 1 119 ? -20.788 -6.933 21.462 1.00 66.88 119 SER A O 1
ATOM 906 N N . SER A 1 120 ? -19.391 -5.562 20.359 1.00 61.00 120 SER A N 1
ATOM 907 C CA . SER A 1 120 ? -19.127 -4.697 21.517 1.00 61.00 120 SER A CA 1
ATOM 908 C C . SER A 1 120 ? -20.336 -3.854 21.938 1.00 61.00 120 SER A C 1
ATOM 910 O O . SER A 1 120 ? -20.553 -3.695 23.135 1.00 61.00 120 SER A O 1
ATOM 912 N N . GLU A 1 121 ? -21.160 -3.372 20.998 1.00 59.44 121 GLU A N 1
ATOM 913 C CA . GLU A 1 121 ? -22.417 -2.670 21.323 1.00 59.44 121 GLU A CA 1
ATOM 914 C C . GLU A 1 121 ? -23.447 -3.591 21.995 1.00 59.44 121 GLU A C 1
ATOM 916 O O . GLU A 1 121 ? -24.129 -3.165 22.920 1.00 59.44 121 GLU A O 1
ATOM 921 N N . GLN A 1 122 ? -23.538 -4.860 21.580 1.00 55.94 122 GLN A N 1
ATOM 922 C CA . GLN A 1 122 ? -24.492 -5.823 22.153 1.00 55.94 122 GLN A CA 1
ATOM 923 C C . GLN A 1 122 ? -24.083 -6.383 23.523 1.00 55.94 122 GLN A C 1
ATOM 925 O O . GLN A 1 122 ? -24.935 -6.880 24.250 1.00 55.94 122 GLN A O 1
ATOM 930 N N . THR A 1 123 ? -22.797 -6.328 23.877 1.00 56.06 123 THR A N 1
ATOM 931 C CA . THR A 1 123 ? -22.293 -6.826 25.175 1.00 56.06 123 THR A CA 1
ATOM 932 C C . THR A 1 123 ? -22.215 -5.708 26.228 1.00 56.06 123 THR A C 1
ATOM 934 O O . THR A 1 123 ? -22.008 -5.981 27.407 1.00 56.06 123 THR A O 1
ATOM 937 N N . GLY A 1 124 ? -22.363 -4.445 25.807 1.00 52.12 124 GLY A N 1
ATOM 938 C CA . GLY A 1 124 ? -22.328 -3.251 26.657 1.00 52.12 124 GLY A CA 1
ATOM 939 C C . GLY A 1 124 ? -23.696 -2.647 27.009 1.00 52.12 124 GLY A C 1
ATOM 940 O O . GLY A 1 124 ? -23.713 -1.566 27.598 1.00 52.12 124 GLY A O 1
ATOM 941 N N . SER A 1 125 ? -24.809 -3.301 26.647 1.00 43.94 125 SER A N 1
ATOM 942 C CA . SER A 1 125 ? -26.183 -2.954 27.066 1.00 43.94 125 SER A CA 1
ATOM 943 C C . SER A 1 125 ? -26.711 -3.948 28.090 1.00 43.94 125 SER A C 1
ATOM 945 O O . SER A 1 125 ? -27.370 -3.511 29.055 1.00 43.94 125 SER A O 1
#

Foldseek 3Di:
DVLQVQLLLLVLCVQPVPDDPVCLLVSLQVVLLVLLCPLVVPQLVVLNLDLVSQLVSLLVQLVVSPDSSRDNVNSVVSSVLSSVLSVVCSVVVDSVVSSVVRSVVSSVSNVVSVVVVVVVVVVVD

InterPro domains:
  IPR003675 CAAX prenyl protease 2/Lysostaphin resistance protein A-like domain [PF02517] (20-108)

Radius of gyration: 15.6 Å; chains: 1; bounding box: 41×22×42 Å

Sequence (125 aa):
WPDFAESSEAANRQVLTSLQTLDYVIVAFLPGISEELLFRGALLPLLGLNWKGALVAAAVFGILHLGSGRKISFAIWTTFVGLAYGYATIVSSSMVVPMAAHGLNNLVGALLWRFTSRSSEQTGS

pLDDT: mean 85.32, std 13.11, range [43.94, 98.19]

Secondary structure (DSSP, 8-state):
-HHHHHHHHHHHHHHHTT--TTHHHHHHHHHHHHHHIIIIIIIHHHH-SSHHHHHHHHHHHHHHT-BTTB-HHHHHHHHHHHHHHHHHHHHHT-SHHHHHHHHHHHHHHHHHHHHHHHHHHHH--

Organism: Opuntia streptacantha (NCBI:txid393608)